Protein AF-A0A5J5E9V4-F1 (afdb_monomer)

Foldseek 3Di:
DDPPPVQKDWPDKDWADPPPGDDPARKIKTWIDGPVCVVVVNSVPIDIDIDHD

Organism: NCBI:txid983706

Sequence (53 aa):
MRADYDDELVLLKVDSYDDVLMWGDSGCANFLIRRNDLEQLDFSHVLYTWDCL

pLDDT: mean 90.85, std 13.77, range [45.69, 98.12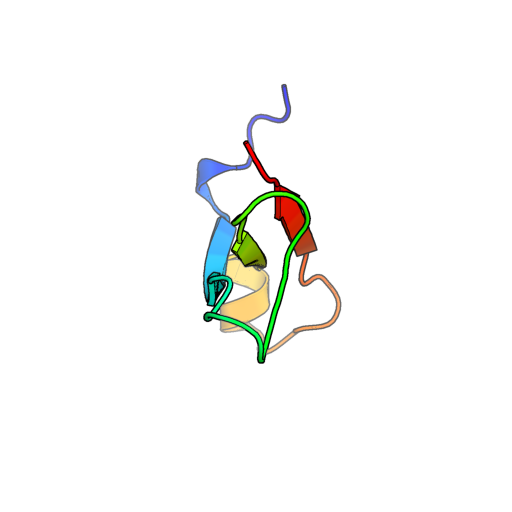]

Structure (mmCIF, N/CA/C/O backbone):
data_AF-A0A5J5E9V4-F1
#
_entry.id   AF-A0A5J5E9V4-F1
#
loop_
_atom_site.group_PDB
_atom_site.id
_atom_site.type_symbol
_atom_site.label_atom_id
_atom_site.label_alt_id
_atom_site.label_comp_id
_atom_site.label_asym_id
_atom_site.label_entity_id
_atom_site.label_seq_id
_atom_site.pdbx_PDB_ins_code
_atom_site.Cartn_x
_atom_site.Cartn_y
_atom_site.Cartn_z
_atom_site.occupancy
_atom_site.B_iso_or_equiv
_atom_site.auth_seq_id
_atom_site.auth_comp_id
_atom_site.auth_asym_id
_atom_site.auth_atom_id
_atom_site.pdbx_PDB_model_num
ATOM 1 N N . MET A 1 1 ? -7.032 21.165 -2.826 1.00 45.69 1 MET A N 1
ATOM 2 C CA . MET A 1 1 ? -6.086 20.389 -2.000 1.00 45.69 1 MET A CA 1
ATOM 3 C C . MET A 1 1 ? -6.887 19.885 -0.808 1.00 45.69 1 MET A C 1
ATOM 5 O O . MET A 1 1 ? -7.432 20.725 -0.104 1.00 45.69 1 MET A O 1
ATOM 9 N N . ARG A 1 2 ? -7.150 18.573 -0.696 1.00 51.78 2 ARG A N 1
ATOM 10 C CA . ARG A 1 2 ? -7.989 18.031 0.395 1.00 51.78 2 ARG A CA 1
ATOM 11 C C . ARG A 1 2 ? -7.206 18.142 1.703 1.00 51.78 2 ARG A C 1
ATOM 13 O O . ARG A 1 2 ? -6.049 17.747 1.736 1.00 51.78 2 ARG A O 1
ATOM 20 N N . ALA A 1 3 ? -7.838 18.709 2.725 1.00 52.81 3 ALA A N 1
ATOM 21 C CA . ALA A 1 3 ? -7.232 19.049 4.011 1.00 52.81 3 ALA A CA 1
ATOM 22 C C . ALA A 1 3 ? -6.938 17.833 4.917 1.00 52.81 3 ALA A C 1
ATOM 24 O O . ALA A 1 3 ? -6.414 18.016 6.007 1.00 52.81 3 ALA A O 1
ATOM 25 N N . ASP A 1 4 ? -7.242 16.613 4.465 1.00 55.09 4 ASP A N 1
ATOM 26 C CA . ASP A 1 4 ? -7.327 15.433 5.338 1.00 55.09 4 ASP A CA 1
ATOM 27 C C . ASP A 1 4 ? -6.173 14.428 5.156 1.00 55.09 4 ASP A C 1
ATOM 29 O O . ASP A 1 4 ? -6.231 13.335 5.710 1.00 55.09 4 ASP A O 1
ATOM 33 N N . TYR A 1 5 ? -5.130 14.756 4.380 1.00 55.97 5 TYR A N 1
ATOM 34 C CA . TYR A 1 5 ? -3.979 13.850 4.204 1.00 55.97 5 TYR A CA 1
ATOM 35 C C . TYR A 1 5 ? -3.206 13.593 5.507 1.00 55.97 5 TYR A C 1
ATOM 37 O O . TYR A 1 5 ? -2.547 12.564 5.620 1.00 55.97 5 TYR A O 1
ATOM 45 N N . ASP A 1 6 ? -3.314 14.485 6.497 1.00 61.16 6 ASP A N 1
ATOM 46 C CA . ASP A 1 6 ? -2.622 14.348 7.786 1.00 61.16 6 ASP A CA 1
ATOM 47 C C . ASP A 1 6 ? -3.110 13.148 8.624 1.00 61.16 6 ASP A C 1
ATOM 49 O O . ASP A 1 6 ? -2.448 12.779 9.593 1.00 61.16 6 ASP A O 1
ATOM 53 N N . ASP A 1 7 ? -4.229 12.511 8.254 1.00 81.50 7 ASP A N 1
ATOM 54 C CA . ASP A 1 7 ? -4.797 11.369 8.987 1.00 81.50 7 ASP A CA 1
ATOM 55 C C . ASP A 1 7 ? -4.656 10.022 8.246 1.00 81.50 7 ASP A C 1
ATOM 57 O O . ASP A 1 7 ? -5.178 8.989 8.688 1.00 81.50 7 ASP A O 1
ATOM 61 N N . GLU A 1 8 ? -3.945 10.014 7.111 1.00 87.69 8 GLU A N 1
ATOM 62 C CA . GLU A 1 8 ? -3.639 8.806 6.344 1.00 87.69 8 GLU A CA 1
ATOM 63 C C . GLU A 1 8 ? -2.280 8.212 6.757 1.00 87.69 8 GLU A C 1
ATOM 65 O O . GLU A 1 8 ? -1.253 8.885 6.834 1.00 87.69 8 GLU A O 1
ATOM 70 N N . LEU A 1 9 ? -2.276 6.909 7.029 1.00 95.06 9 LEU A N 1
ATOM 71 C CA . LEU A 1 9 ? -1.115 6.107 7.396 1.00 95.06 9 LEU A CA 1
ATOM 72 C C . LEU A 1 9 ? -0.704 5.221 6.220 1.00 95.06 9 LEU A C 1
ATOM 74 O O . LEU A 1 9 ? -1.556 4.695 5.504 1.00 95.06 9 LEU A O 1
ATOM 78 N N . VAL A 1 10 ? 0.599 4.983 6.062 1.00 96.25 10 VAL A N 1
ATOM 79 C CA . VAL A 1 10 ? 1.112 4.009 5.088 1.00 96.25 10 VAL A CA 1
ATOM 80 C C . VAL A 1 10 ? 0.980 2.602 5.668 1.00 96.25 10 VAL A C 1
ATOM 82 O O . VAL A 1 10 ? 1.653 2.265 6.641 1.00 96.25 10 VAL A O 1
ATOM 85 N N . LEU A 1 11 ? 0.133 1.771 5.059 1.00 97.25 11 LEU A N 1
ATOM 86 C CA . LEU A 1 11 ? 0.026 0.344 5.380 1.00 97.25 11 LEU A CA 1
ATOM 87 C C . LEU A 1 11 ? 1.167 -0.462 4.771 1.00 97.25 11 LEU A C 1
ATOM 89 O O . LEU A 1 11 ? 1.724 -1.351 5.412 1.00 97.25 11 LEU A O 1
ATOM 93 N N . LEU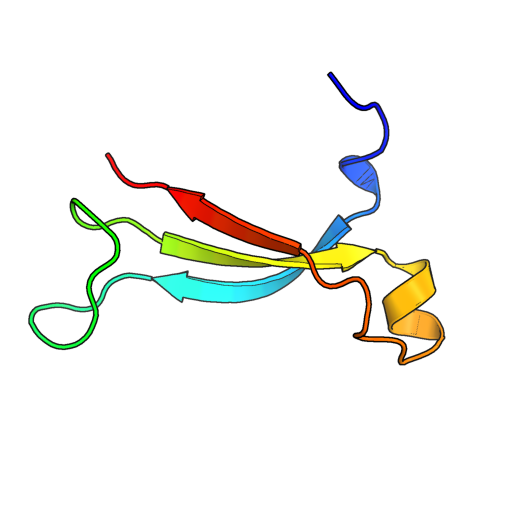 A 1 12 ? 1.475 -0.174 3.509 1.00 98.12 12 LEU A N 1
ATOM 94 C CA . LEU A 1 12 ? 2.490 -0.870 2.738 1.00 98.12 12 LEU A CA 1
ATOM 95 C C . LEU A 1 12 ? 3.056 0.080 1.693 1.00 98.12 12 LEU A C 1
ATOM 97 O O . LEU A 1 12 ? 2.309 0.769 0.997 1.00 98.12 12 LEU A O 1
ATOM 101 N N . LYS A 1 13 ? 4.375 0.046 1.554 1.00 97.62 13 LYS A N 1
ATOM 102 C CA . LYS A 1 13 ? 5.087 0.633 0.431 1.00 97.62 13 LYS A CA 1
ATOM 103 C C . LYS A 1 13 ? 5.830 -0.472 -0.307 1.00 97.62 13 LYS A C 1
ATOM 105 O O . LYS A 1 13 ? 6.437 -1.333 0.329 1.00 97.62 13 LYS A O 1
ATOM 110 N N . VAL A 1 14 ? 5.750 -0.446 -1.631 1.00 97.94 14 VAL A N 1
ATOM 111 C CA . VAL A 1 14 ? 6.450 -1.382 -2.511 1.00 97.94 14 VAL A CA 1
ATOM 112 C C . VAL A 1 14 ? 7.241 -0.571 -3.518 1.00 97.94 14 VAL A C 1
ATOM 114 O O . VAL A 1 14 ? 6.668 0.121 -4.361 1.00 97.94 14 VAL A O 1
ATOM 117 N N . ASP A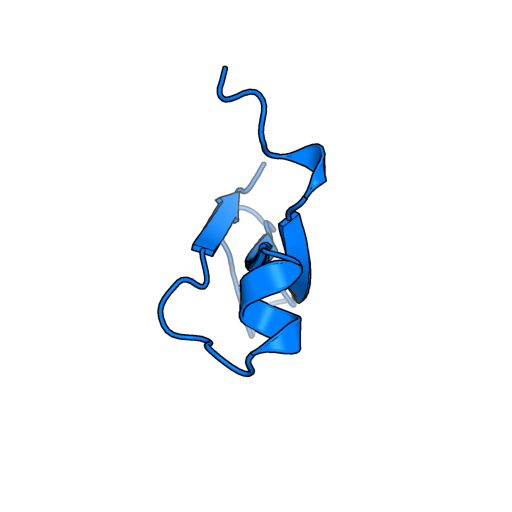 1 15 ? 8.558 -0.636 -3.394 1.00 97.50 15 ASP A N 1
ATOM 118 C CA . ASP A 1 15 ? 9.465 -0.031 -4.354 1.00 97.50 15 ASP A CA 1
ATOM 119 C C . ASP A 1 15 ? 9.639 -0.947 -5.565 1.00 97.50 15 ASP A C 1
ATOM 121 O O . ASP A 1 15 ? 9.503 -2.173 -5.477 1.00 97.50 15 ASP A O 1
ATOM 125 N N . SER A 1 16 ? 9.961 -0.336 -6.699 1.00 97.25 16 SER A N 1
ATOM 126 C CA . SER A 1 16 ? 10.491 -1.081 -7.830 1.00 97.25 16 SER A CA 1
ATOM 127 C C . SER A 1 16 ? 11.762 -1.840 -7.431 1.00 97.25 16 SER A C 1
ATOM 129 O O . SER A 1 16 ? 12.553 -1.369 -6.612 1.00 97.25 16 SER A O 1
ATOM 131 N N . TYR A 1 17 ? 11.960 -3.023 -8.006 1.00 97.19 17 TYR A N 1
ATOM 132 C CA . TYR A 1 17 ? 13.079 -3.901 -7.700 1.00 97.19 17 TYR A CA 1
ATOM 133 C C . TYR A 1 17 ? 13.598 -4.591 -8.960 1.00 97.19 17 TYR A C 1
ATOM 135 O O . TYR A 1 17 ? 13.015 -5.578 -9.423 1.00 97.19 17 TYR A O 1
ATOM 143 N N . ASP A 1 18 ? 14.712 -4.057 -9.470 1.00 92.31 18 ASP A N 1
ATOM 144 C CA . ASP A 1 18 ? 15.439 -4.527 -10.652 1.00 92.31 18 ASP A CA 1
ATOM 145 C C . ASP A 1 18 ? 14.482 -4.975 -11.783 1.00 92.31 18 ASP A C 1
ATOM 147 O O . ASP A 1 18 ? 13.491 -4.308 -12.081 1.00 92.31 18 ASP A O 1
ATOM 151 N N . ASP A 1 19 ? 14.741 -6.134 -12.390 1.00 90.81 19 ASP A N 1
ATOM 152 C CA . ASP A 1 19 ? 13.931 -6.703 -13.474 1.00 90.81 19 ASP A CA 1
ATOM 153 C C . ASP A 1 19 ? 12.720 -7.516 -12.970 1.00 90.81 19 ASP A C 1
ATOM 155 O O . ASP A 1 19 ? 12.064 -8.221 -13.740 1.00 90.81 19 ASP A O 1
ATOM 159 N N . VAL A 1 20 ? 12.432 -7.479 -11.665 1.00 96.38 20 VAL A N 1
ATOM 160 C CA . VAL A 1 20 ? 11.398 -8.316 -11.033 1.00 96.38 20 VAL A CA 1
ATOM 161 C C . VAL A 1 20 ? 10.077 -7.565 -10.909 1.00 96.38 20 VAL A C 1
ATOM 163 O O . VAL A 1 20 ? 9.006 -8.156 -11.061 1.00 96.38 20 VAL A O 1
ATOM 166 N N . LEU A 1 21 ? 10.142 -6.273 -10.588 1.00 96.25 21 LEU A N 1
ATOM 167 C CA . LEU A 1 21 ? 8.995 -5.505 -10.123 1.00 96.25 21 LEU A CA 1
ATOM 168 C C . LEU A 1 21 ? 9.184 -4.037 -1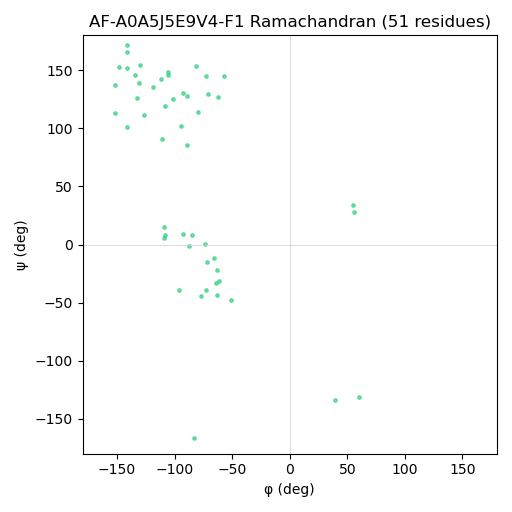0.519 1.00 96.25 21 LEU A C 1
ATOM 170 O O . LEU A 1 21 ? 10.086 -3.392 -10.005 1.00 96.25 21 LEU A O 1
ATOM 174 N N . MET A 1 22 ? 8.356 -3.504 -11.424 1.00 96.50 22 MET A N 1
ATOM 175 C CA . MET A 1 22 ? 8.548 -2.155 -11.966 1.00 96.50 22 MET A CA 1
ATOM 176 C C . MET A 1 22 ? 7.293 -1.271 -11.998 1.00 96.50 22 MET A C 1
ATOM 178 O O . MET A 1 22 ? 6.265 -1.639 -12.565 1.00 96.50 22 MET A O 1
ATOM 182 N N . TRP A 1 23 ? 7.414 -0.081 -11.399 1.00 97.56 23 TRP A N 1
ATOM 183 C CA . TRP A 1 23 ? 6.403 0.974 -11.331 1.00 97.56 23 TRP A CA 1
ATOM 184 C C . TRP A 1 23 ? 6.872 2.152 -12.184 1.00 97.56 23 TRP A C 1
ATOM 186 O O . TRP A 1 23 ? 7.586 3.028 -11.706 1.00 97.56 23 TRP A O 1
ATOM 196 N N . GLY A 1 24 ? 6.503 2.163 -13.468 1.00 95.12 24 GLY A N 1
ATOM 197 C CA . GLY A 1 24 ? 6.940 3.204 -14.407 1.00 95.12 24 GLY A CA 1
ATOM 198 C C . GLY A 1 24 ? 8.465 3.261 -14.545 1.00 95.12 24 GLY A C 1
ATOM 199 O O . GLY A 1 24 ? 9.097 2.223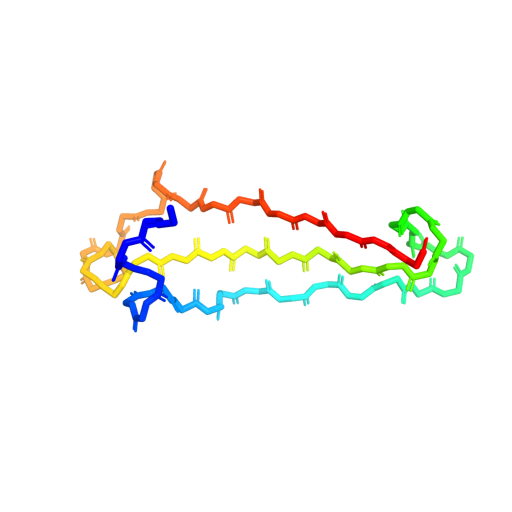 -14.737 1.00 95.12 24 GLY A O 1
ATOM 200 N N . ASP A 1 25 ? 9.043 4.462 -14.442 1.00 95.06 25 ASP A N 1
ATOM 201 C CA . ASP A 1 25 ? 10.495 4.673 -14.389 1.00 95.06 25 ASP A CA 1
ATOM 202 C C . ASP A 1 25 ? 11.009 4.633 -12.941 1.00 95.06 25 ASP A C 1
ATOM 204 O O . ASP A 1 25 ? 11.097 5.647 -12.250 1.00 95.06 25 ASP A O 1
ATOM 208 N N . SER A 1 26 ? 11.293 3.421 -12.462 1.00 95.69 26 SER A N 1
ATOM 209 C CA . SER A 1 26 ? 11.879 3.150 -11.13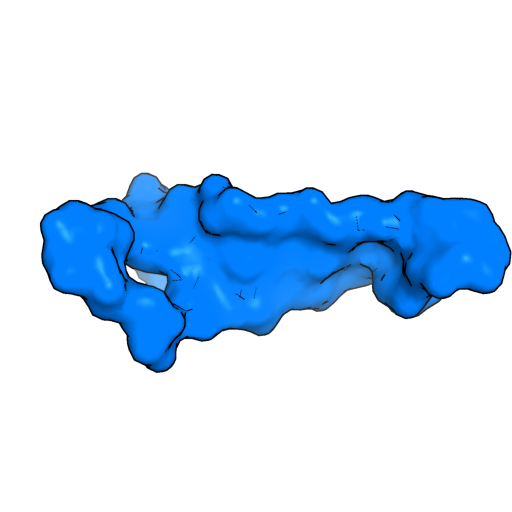6 1.00 95.69 26 SER A CA 1
ATOM 210 C C . SER A 1 26 ? 11.100 3.754 -9.955 1.00 95.69 26 SER A C 1
ATOM 212 O O . SER A 1 26 ? 11.686 4.163 -8.955 1.00 95.69 26 SER A O 1
ATOM 214 N N . GLY A 1 27 ? 9.771 3.821 -10.073 1.00 96.50 27 GLY A N 1
ATOM 215 C CA . GLY A 1 27 ? 8.864 4.418 -9.095 1.00 96.50 27 GLY A CA 1
ATOM 216 C C . GLY A 1 27 ? 8.476 3.508 -7.926 1.00 96.50 27 GLY A C 1
ATOM 217 O O . GLY A 1 27 ? 9.067 2.444 -7.709 1.00 96.50 27 GLY A O 1
ATOM 218 N N . CYS A 1 28 ? 7.446 3.912 -7.178 1.00 97.38 28 CYS A N 1
ATOM 219 C CA . CYS A 1 28 ? 6.941 3.158 -6.027 1.00 97.38 28 CYS A CA 1
ATOM 220 C C . CYS A 1 28 ? 5.410 3.196 -5.914 1.00 97.38 28 CYS A C 1
ATOM 222 O O . CYS A 1 28 ? 4.754 4.155 -6.322 1.00 97.38 28 CYS A O 1
ATOM 224 N N . ALA A 1 29 ? 4.837 2.147 -5.325 1.00 97.94 29 ALA A N 1
ATOM 225 C CA . ALA A 1 29 ? 3.433 2.099 -4.929 1.00 97.94 29 ALA A CA 1
ATOM 226 C C . ALA A 1 29 ? 3.261 2.226 -3.422 1.00 97.94 29 ALA A C 1
ATOM 228 O O . ALA A 1 29 ? 4.058 1.706 -2.638 1.00 97.94 29 ALA A O 1
ATOM 229 N N . ASN A 1 30 ? 2.141 2.823 -3.029 1.00 97.88 30 ASN A N 1
ATOM 230 C CA . ASN A 1 30 ? 1.737 2.984 -1.645 1.00 97.88 30 ASN A CA 1
ATOM 231 C C . ASN A 1 30 ? 0.284 2.534 -1.464 1.00 97.88 30 ASN A C 1
ATOM 233 O O . ASN A 1 30 ? -0.589 2.837 -2.279 1.00 97.88 30 ASN A O 1
ATOM 237 N N . PHE A 1 31 ? 0.034 1.845 -0.355 1.00 97.81 31 PHE A N 1
ATOM 238 C CA . PHE A 1 31 ? -1.296 1.585 0.179 1.00 97.81 31 PHE A CA 1
ATOM 239 C C . PHE A 1 31 ? -1.475 2.436 1.434 1.00 97.81 31 PHE A C 1
ATOM 241 O O . PHE A 1 31 ? -0.719 2.297 2.398 1.00 97.81 31 PHE A O 1
ATOM 248 N N . LEU A 1 32 ? -2.465 3.319 1.409 1.00 96.94 32 LEU A N 1
ATOM 249 C CA . LEU A 1 32 ? -2.764 4.28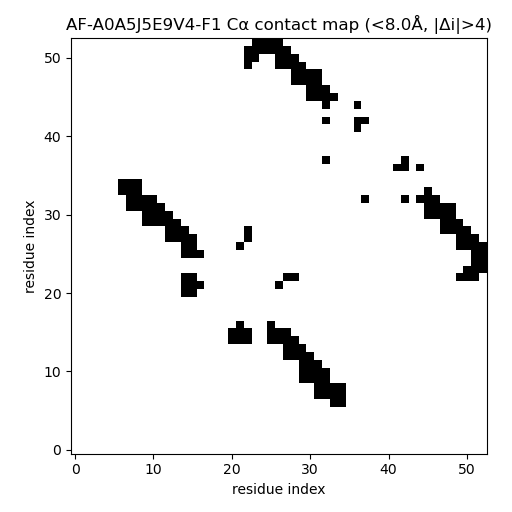8 2.457 1.00 96.94 32 LEU A CA 1
ATOM 250 C C . LEU A 1 32 ? -4.096 3.930 3.124 1.00 96.94 32 LEU A C 1
ATOM 252 O O . LEU A 1 32 ? -5.039 3.513 2.451 1.00 96.94 32 LEU A O 1
ATOM 256 N N . ILE A 1 33 ? -4.193 4.107 4.438 1.00 97.12 33 ILE A N 1
ATOM 257 C CA . ILE A 1 33 ? -5.430 3.909 5.206 1.00 97.12 33 ILE A CA 1
ATOM 258 C C . ILE A 1 33 ? -5.644 5.070 6.166 1.00 97.12 33 ILE A C 1
ATOM 260 O O . ILE A 1 33 ? -4.686 5.592 6.731 1.00 97.12 33 ILE A O 1
ATOM 264 N N . ARG A 1 34 ? -6.895 5.452 6.414 1.00 94.94 34 ARG A N 1
ATOM 265 C CA . ARG A 1 34 ? -7.200 6.398 7.492 1.00 94.94 34 ARG A CA 1
ATOM 266 C C . ARG A 1 34 ? -7.034 5.720 8.843 1.00 94.94 34 ARG A C 1
ATOM 268 O O . ARG A 1 34 ? -7.390 4.553 9.004 1.00 94.94 34 ARG A O 1
ATOM 275 N N . ARG A 1 35 ? -6.576 6.465 9.847 1.00 94.44 35 ARG A N 1
ATOM 276 C CA . ARG A 1 35 ? -6.446 5.956 11.222 1.00 94.44 35 ARG A CA 1
ATOM 277 C C . ARG A 1 35 ? -7.725 5.285 11.744 1.00 94.44 35 ARG A C 1
ATOM 279 O O . ARG A 1 35 ? -7.654 4.166 12.239 1.00 94.44 35 ARG A O 1
ATOM 286 N N . ASN A 1 36 ? -8.879 5.934 11.582 1.00 94.69 36 ASN A N 1
ATOM 287 C CA . ASN A 1 36 ? -10.163 5.423 12.083 1.00 94.69 36 ASN A CA 1
ATOM 288 C C . ASN A 1 36 ? -10.596 4.106 11.419 1.00 94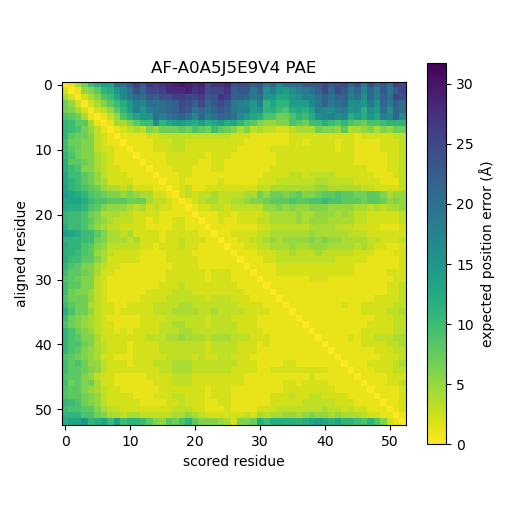.69 36 ASN A C 1
ATOM 290 O O . ASN A 1 36 ? -11.242 3.281 12.066 1.00 94.69 36 ASN A O 1
ATOM 294 N N . ASP A 1 37 ? -10.252 3.913 10.143 1.00 95.94 37 ASP A N 1
ATOM 295 C CA . ASP A 1 37 ? -10.568 2.690 9.400 1.00 95.94 37 ASP A CA 1
ATOM 296 C C . ASP A 1 37 ? -9.667 1.540 9.886 1.00 95.94 37 ASP A C 1
ATOM 298 O O . ASP A 1 37 ? -10.136 0.426 10.120 1.00 95.94 37 ASP A O 1
ATOM 302 N N . LEU A 1 38 ? -8.387 1.835 10.164 1.00 96.31 38 LEU A N 1
ATOM 303 C CA . LEU A 1 38 ? -7.449 0.875 10.750 1.00 96.31 38 LEU A CA 1
ATOM 304 C C . LEU A 1 38 ? -7.871 0.425 12.157 1.00 96.31 38 LEU A C 1
ATOM 306 O O . LEU A 1 38 ? -7.817 -0.766 12.456 1.00 96.31 38 LEU A O 1
ATOM 310 N N . GLU A 1 39 ? -8.314 1.348 13.015 1.00 96.31 39 GLU A N 1
ATOM 311 C CA . GLU A 1 39 ? -8.810 1.031 14.366 1.00 96.31 39 GLU A CA 1
ATOM 312 C C . GLU A 1 39 ? -10.048 0.120 14.342 1.00 96.31 39 GLU A C 1
ATOM 314 O O . GLU A 1 39 ? -10.222 -0.716 15.230 1.00 96.31 39 GLU A O 1
ATOM 319 N N . GLN A 1 40 ? -10.882 0.242 13.307 1.00 98.06 40 GLN A N 1
ATOM 320 C CA . GLN A 1 40 ? -12.066 -0.595 13.091 1.00 98.06 40 GLN A CA 1
ATOM 321 C C . GLN A 1 40 ? -11.772 -1.886 12.312 1.00 98.06 40 GLN A C 1
ATOM 323 O O . GLN A 1 40 ? -12.683 -2.689 12.109 1.00 98.06 40 GLN A O 1
ATOM 328 N N . LEU A 1 41 ? -10.518 -2.107 11.898 1.00 97.62 41 LEU A N 1
ATOM 329 C CA . LEU A 1 41 ? -10.109 -3.195 11.001 1.00 97.62 41 LEU A CA 1
ATOM 330 C C . LEU A 1 41 ? -10.878 -3.198 9.663 1.00 97.62 41 LEU A C 1
ATOM 332 O O . LEU A 1 41 ? -11.047 -4.252 9.045 1.00 97.62 41 LEU A O 1
ATOM 336 N N . ASP A 1 42 ? -11.340 -2.032 9.206 1.00 98.00 42 ASP A N 1
ATOM 337 C CA . ASP A 1 42 ? -12.032 -1.870 7.930 1.00 98.00 42 ASP A CA 1
ATOM 338 C C . ASP A 1 42 ? -11.042 -1.469 6.832 1.00 98.00 42 ASP A C 1
ATOM 340 O O . ASP A 1 42 ? -10.642 -0.317 6.695 1.00 98.00 42 ASP A O 1
ATOM 344 N N . PHE A 1 43 ? -10.658 -2.436 6.004 1.00 97.44 43 PHE A N 1
ATOM 345 C CA . PHE A 1 43 ? -9.739 -2.212 4.887 1.00 97.44 43 PHE A CA 1
ATOM 346 C C . PHE A 1 43 ? -10.460 -1.901 3.562 1.00 97.44 43 PHE A C 1
ATOM 348 O O . PHE A 1 43 ? -9.819 -1.863 2.512 1.00 97.44 43 PHE A O 1
ATOM 355 N N . SER A 1 44 ? -11.781 -1.678 3.567 1.00 97.25 44 SER A N 1
ATOM 356 C CA . SER A 1 44 ? -12.549 -1.423 2.336 1.00 97.25 44 SER A CA 1
ATOM 357 C C . SER A 1 44 ? -12.288 -0.046 1.707 1.00 97.25 44 SER A C 1
ATOM 359 O O . SER A 1 44 ? -12.594 0.159 0.532 1.00 97.25 44 SER A O 1
ATOM 361 N N . HIS A 1 45 ? -11.663 0.870 2.455 1.00 95.19 45 HIS A N 1
ATOM 362 C CA . HIS A 1 45 ? -11.359 2.246 2.044 1.00 95.19 45 HIS A CA 1
ATOM 363 C C . HIS A 1 45 ? -9.865 2.511 1.786 1.00 95.19 45 HIS A C 1
ATOM 365 O O . HIS A 1 45 ? -9.452 3.669 1.709 1.00 95.19 45 HIS A O 1
ATOM 371 N N . VAL A 1 46 ? -9.042 1.462 1.656 1.00 96.44 46 VAL A N 1
ATOM 372 C CA . VAL A 1 46 ? -7.603 1.612 1.380 1.00 96.44 46 VAL A CA 1
ATOM 373 C C . VAL A 1 46 ? -7.388 2.306 0.035 1.00 96.44 46 VAL A C 1
ATOM 375 O O . VAL A 1 46 ? -7.900 1.873 -1.000 1.00 96.44 46 VAL A O 1
ATOM 378 N N . LEU A 1 47 ? -6.594 3.374 0.044 1.00 96.00 47 LEU A N 1
ATOM 379 C CA . LEU A 1 47 ? -6.192 4.090 -1.158 1.00 96.00 47 LEU A CA 1
ATOM 380 C C . LEU A 1 47 ? -4.907 3.475 -1.716 1.00 96.00 47 LEU A C 1
ATOM 382 O O . LEU A 1 47 ? -3.910 3.351 -1.011 1.00 96.00 47 LEU A O 1
ATOM 386 N N . TYR A 1 48 ? -4.924 3.138 -3.001 1.00 96.44 48 TYR A N 1
ATOM 387 C CA . TYR A 1 48 ? -3.733 2.752 -3.749 1.00 96.44 48 TYR A CA 1
ATOM 388 C C . TYR A 1 48 ? -3.255 3.926 -4.602 1.00 96.44 48 TYR A C 1
ATOM 390 O O . TYR A 1 48 ? -4.020 4.462 -5.409 1.00 96.44 48 TYR A O 1
ATOM 398 N N . THR A 1 49 ? -1.991 4.309 -4.445 1.00 96.12 49 THR A N 1
ATOM 399 C CA . THR A 1 49 ? -1.330 5.305 -5.294 1.00 96.12 49 THR A CA 1
ATOM 400 C C . THR A 1 49 ? 0.007 4.782 -5.785 1.00 96.12 49 THR A C 1
ATOM 402 O O . THR A 1 49 ? 0.635 3.931 -5.155 1.00 96.12 49 THR A O 1
ATOM 405 N N . TRP A 1 50 ? 0.450 5.304 -6.921 1.00 97.50 50 TRP A N 1
ATOM 406 C CA . TRP A 1 50 ? 1.811 5.120 -7.389 1.00 97.50 50 TRP A CA 1
ATOM 407 C C . TRP A 1 50 ? 2.265 6.342 -8.170 1.00 97.50 50 TRP A C 1
ATOM 409 O O . TRP A 1 50 ? 1.447 7.044 -8.770 1.00 97.50 50 TRP A O 1
ATOM 419 N N . ASP A 1 51 ? 3.567 6.565 -8.159 1.00 96.81 51 ASP A N 1
ATOM 420 C CA . ASP A 1 51 ? 4.245 7.544 -8.989 1.00 96.81 51 ASP A CA 1
ATOM 421 C C . ASP A 1 51 ? 5.586 6.985 -9.471 1.00 96.81 51 ASP A C 1
ATOM 423 O O . ASP A 1 51 ? 6.056 5.938 -9.014 1.00 96.81 51 ASP A O 1
ATOM 427 N N . CYS A 1 52 ? 6.162 7.658 -10.461 1.00 95.88 52 CYS A N 1
ATOM 428 C CA . CYS A 1 52 ? 7.511 7.421 -10.951 1.00 95.88 52 CYS A CA 1
ATOM 429 C C . CYS A 1 52 ? 8.179 8.758 -11.289 1.00 95.88 52 CYS A C 1
ATOM 431 O O . CYS A 1 52 ? 7.523 9.805 -11.239 1.00 95.88 52 CYS A O 1
ATOM 433 N N . LEU A 1 53 ? 9.479 8.701 -11.593 1.00 80.75 53 LEU A N 1
ATOM 434 C CA . LEU A 1 53 ? 10.253 9.852 -12.064 1.00 80.75 53 LEU A CA 1
ATOM 435 C C . LEU A 1 53 ? 9.738 10.399 -13.406 1.00 80.75 53 LEU A C 1
ATOM 437 O O . LEU A 1 53 ? 9.148 9.618 -14.190 1.00 80.75 53 LEU A O 1
#

Solvent-accessible surface area (backbone atoms only — not comparable to full-atom values): 3272 Å² total; per-residue (Å²): 133,80,89,64,66,88,49,52,41,80,79,44,74,48,67,42,43,84,98,80,38,78,34,80,58,77,12,36,38,38,35,33,33,44,56,72,35,59,78,68,71,48,71,91,73,56,45,78,48,71,52,50,113

Nearest PDB structures (foldseek):
  1pv5-assembly1_A  TM=9.450E-01  e=4.514E-04  Bacillus subtilis

Radius of gyration: 13.09 Å; Cα contacts (8 Å, |Δi|>4): 88; chains: 1; bounding box: 28×29×29 Å

InterPro domains:
  IPR015315 Protein of unknown function DUF1963 [PF09234] (7-52)
  IPR035948 YwqG-like superfamily [SSF103032] (5-52)

Secondary structure (DSSP, 8-state):
--TTGGGEEEEEEEE-BTTTB--TTT-EEEEEEEHHHHHTT--TT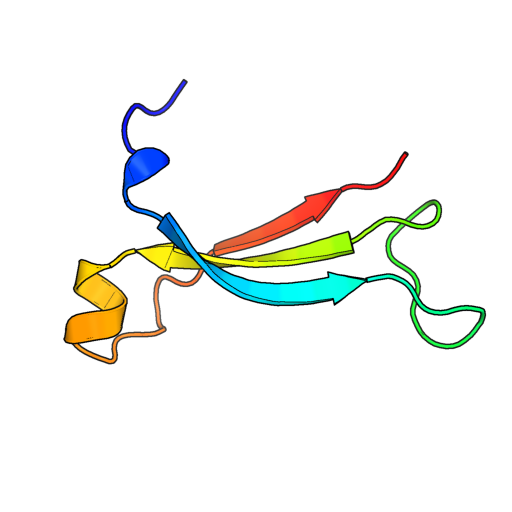PEEEEE--

Mean predicted aligned error: 4.74 Å